Protein AF-A0A8I1PBJ4-F1 (afdb_monomer_lite)

pLDDT: mean 85.83, std 11.53, range [55.75, 97.12]

Structure (mmCIF, N/CA/C/O backbone):
data_AF-A0A8I1PBJ4-F1
#
_entry.id   AF-A0A8I1PBJ4-F1
#
loop_
_atom_site.group_PDB
_atom_site.id
_atom_site.type_symbol
_atom_site.label_atom_id
_atom_site.label_alt_id
_atom_site.label_comp_id
_atom_site.label_asym_id
_atom_site.label_entity_id
_atom_site.label_seq_id
_atom_site.pdbx_PDB_ins_code
_atom_site.Cartn_x
_atom_site.Cartn_y
_atom_site.Cartn_z
_atom_site.occupancy
_atom_site.B_iso_or_equiv
_atom_site.auth_seq_id
_atom_site.auth_comp_id
_atom_site.auth_asym_id
_atom_site.auth_atom_id
_atom_site.pdbx_PDB_model_num
ATOM 1 N N . MET A 1 1 ? -22.213 17.635 -6.013 1.00 62.44 1 MET A N 1
ATOM 2 C CA . MET A 1 1 ? -21.079 17.381 -6.930 1.00 62.44 1 MET A CA 1
ATOM 3 C C . MET A 1 1 ? -20.216 16.307 -6.299 1.00 62.44 1 MET A C 1
ATOM 5 O O . MET A 1 1 ? -19.873 16.458 -5.136 1.00 62.44 1 MET A O 1
ATOM 9 N N . THR A 1 2 ? -19.925 15.228 -7.024 1.00 83.88 2 THR A N 1
ATOM 10 C CA . THR A 1 2 ? -19.147 14.084 -6.520 1.00 83.88 2 THR A CA 1
ATOM 11 C C . THR A 1 2 ? -17.735 14.156 -7.092 1.00 83.88 2 THR A C 1
ATOM 13 O O . THR A 1 2 ? -17.580 14.308 -8.302 1.00 83.88 2 THR A O 1
ATOM 16 N N . VAL A 1 3 ? -16.714 14.069 -6.239 1.00 83.19 3 VAL A N 1
ATOM 17 C CA . VAL A 1 3 ? -15.308 13.964 -6.660 1.00 83.19 3 VAL A CA 1
ATOM 18 C C . VAL A 1 3 ? -14.997 12.499 -6.958 1.00 83.19 3 VAL A C 1
ATOM 20 O O . VAL A 1 3 ? -15.504 11.609 -6.277 1.00 83.19 3 VAL A O 1
ATOM 23 N N . ARG A 1 4 ? -14.184 12.240 -7.986 1.00 81.06 4 ARG A N 1
ATOM 24 C CA . ARG A 1 4 ? -13.691 10.899 -8.309 1.00 81.06 4 ARG A CA 1
ATOM 25 C C . ARG A 1 4 ? -12.176 10.893 -8.321 1.00 81.06 4 ARG A C 1
ATOM 27 O O . ARG A 1 4 ? -11.549 11.832 -8.805 1.00 81.06 4 ARG A O 1
ATOM 34 N N . PHE A 1 5 ? -11.624 9.797 -7.831 1.00 80.62 5 PHE A N 1
ATOM 35 C CA . PHE A 1 5 ? -10.217 9.494 -7.971 1.00 80.62 5 PHE A CA 1
ATOM 36 C C . PHE A 1 5 ? -9.898 9.127 -9.423 1.00 80.62 5 PHE A C 1
ATOM 38 O O . PHE A 1 5 ? -10.645 8.354 -10.028 1.00 80.62 5 PHE A O 1
ATOM 45 N N . LYS A 1 6 ? -8.837 9.712 -9.988 1.00 80.81 6 LYS A N 1
ATOM 46 C CA . LYS A 1 6 ? -8.418 9.441 -11.370 1.00 80.81 6 LYS A CA 1
ATOM 47 C C . LYS A 1 6 ? -7.199 8.531 -11.420 1.00 80.81 6 LYS A C 1
ATOM 49 O O . LYS A 1 6 ? -7.276 7.487 -12.052 1.00 80.81 6 LYS A O 1
ATOM 54 N N . ASP A 1 7 ? -6.115 8.937 -10.762 1.00 79.88 7 ASP A N 1
ATOM 55 C CA . ASP A 1 7 ? -4.820 8.264 -10.821 1.00 79.88 7 ASP A CA 1
ATOM 56 C C . ASP A 1 7 ? -4.149 8.288 -9.438 1.00 79.88 7 ASP A C 1
ATOM 58 O O . ASP A 1 7 ? -4.170 9.318 -8.757 1.00 79.88 7 ASP A O 1
ATOM 62 N N . LEU A 1 8 ? -3.529 7.165 -9.061 1.00 82.44 8 LEU A N 1
ATOM 63 C CA . LEU A 1 8 ? -2.542 7.076 -7.984 1.00 82.44 8 LEU A CA 1
ATOM 64 C C . LEU A 1 8 ? -1.187 7.464 -8.559 1.00 82.44 8 LEU A C 1
ATOM 66 O O . LEU A 1 8 ? -0.680 6.808 -9.466 1.00 82.44 8 LEU A O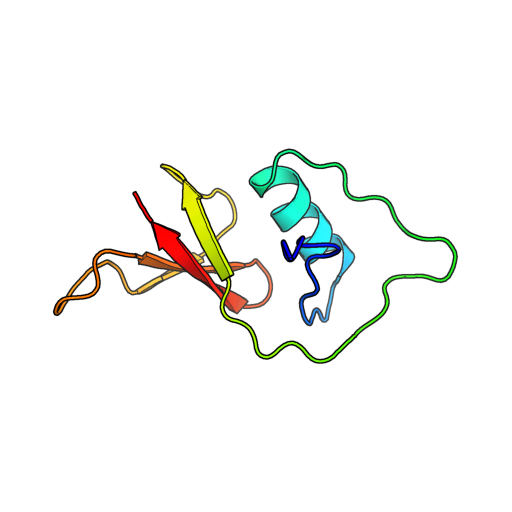 1
ATOM 70 N N . CYS A 1 9 ? -0.609 8.528 -8.021 1.00 81.56 9 CYS A N 1
ATOM 71 C CA . CYS A 1 9 ? 0.754 8.916 -8.321 1.00 81.56 9 CYS A CA 1
ATOM 72 C C . CYS A 1 9 ? 1.599 8.668 -7.070 1.00 81.56 9 CYS A C 1
ATOM 74 O O . CYS A 1 9 ? 1.156 8.945 -5.958 1.00 81.56 9 CYS A O 1
ATOM 76 N N . ALA A 1 10 ? 2.815 8.170 -7.262 1.00 83.12 10 ALA A N 1
ATOM 77 C CA . ALA A 1 10 ? 3.808 8.023 -6.209 1.00 83.12 10 ALA A CA 1
ATOM 78 C C . ALA A 1 10 ? 5.170 8.450 -6.756 1.00 83.12 10 ALA A C 1
ATOM 80 O O . ALA A 1 10 ? 5.458 8.251 -7.941 1.00 83.12 10 ALA A O 1
ATOM 81 N N . ASP A 1 11 ? 5.993 9.042 -5.897 1.00 84.25 11 ASP A N 1
ATOM 82 C CA . ASP A 1 11 ? 7.383 9.310 -6.235 1.00 84.25 11 ASP A CA 1
ATOM 83 C C . ASP A 1 11 ? 8.171 7.997 -6.201 1.00 84.25 11 ASP A C 1
ATOM 85 O O . ASP A 1 11 ? 8.028 7.178 -5.292 1.00 84.25 11 ASP A O 1
ATOM 89 N N . ALA A 1 12 ? 8.974 7.768 -7.237 1.00 86.62 12 ALA A N 1
ATOM 90 C CA . ALA A 1 12 ? 9.661 6.501 -7.424 1.00 86.62 12 ALA A CA 1
ATOM 91 C C . ALA A 1 12 ? 10.983 6.697 -8.168 1.00 86.62 12 ALA A C 1
ATOM 93 O O . ALA A 1 12 ? 11.022 7.277 -9.255 1.00 86.62 12 ALA A O 1
ATOM 94 N N . ALA A 1 13 ? 12.066 6.167 -7.600 1.00 88.75 13 ALA A N 1
ATOM 95 C CA . ALA A 1 13 ? 13.346 6.034 -8.292 1.00 88.75 13 ALA A CA 1
ATOM 96 C C . ALA A 1 13 ? 13.341 4.849 -9.278 1.00 88.75 13 ALA A C 1
ATOM 98 O O . ALA A 1 13 ? 14.083 4.850 -10.254 1.00 88.75 13 ALA A O 1
ATOM 99 N N . ASP A 1 14 ? 12.492 3.849 -9.025 1.00 89.31 14 ASP A N 1
ATOM 100 C CA . ASP A 1 14 ? 12.222 2.707 -9.901 1.00 89.31 14 ASP A CA 1
ATOM 101 C C . ASP A 1 14 ? 10.701 2.580 -10.039 1.00 89.31 14 ASP A C 1
ATOM 103 O O . ASP A 1 14 ? 10.048 1.859 -9.273 1.00 89.31 14 ASP A O 1
ATOM 107 N N . PRO A 1 15 ? 10.100 3.318 -10.987 1.00 87.75 15 PRO A N 1
ATOM 108 C CA . PRO A 1 15 ? 8.654 3.378 -11.056 1.00 87.75 15 PRO A CA 1
ATOM 109 C C . PRO A 1 15 ? 8.043 2.091 -11.620 1.00 87.75 15 PRO A C 1
ATOM 111 O O . PRO A 1 15 ? 6.856 1.869 -11.416 1.00 87.75 15 PRO A O 1
ATOM 114 N N . ALA A 1 16 ? 8.821 1.210 -12.263 1.00 88.56 16 ALA A N 1
ATOM 115 C CA . ALA A 1 16 ? 8.332 -0.108 -12.667 1.00 88.56 16 ALA A CA 1
ATOM 116 C C . ALA A 1 16 ? 8.094 -0.996 -11.439 1.00 88.56 16 ALA A C 1
ATOM 118 O O . ALA A 1 16 ? 7.043 -1.627 -11.324 1.00 88.56 16 ALA A O 1
ATOM 119 N N . ARG A 1 17 ? 9.034 -0.986 -10.484 1.00 91.31 17 ARG A N 1
ATOM 120 C CA . ARG A 1 17 ? 8.900 -1.719 -9.220 1.00 91.31 17 ARG A CA 1
ATOM 121 C C . ARG A 1 17 ? 7.740 -1.205 -8.367 1.00 91.31 17 ARG A C 1
ATOM 123 O O . ARG A 1 17 ? 6.995 -2.008 -7.811 1.00 91.31 17 ARG A O 1
ATOM 130 N N . VAL A 1 18 ? 7.578 0.114 -8.275 1.00 91.75 18 VAL A N 1
ATOM 131 C CA . VAL A 1 18 ? 6.468 0.731 -7.529 1.00 91.75 18 VAL A CA 1
ATOM 132 C C . VAL A 1 18 ? 5.130 0.466 -8.221 1.00 91.75 18 VAL A C 1
ATOM 134 O O . VAL A 1 18 ? 4.168 0.087 -7.558 1.00 91.75 18 VAL A O 1
ATOM 137 N N . ALA A 1 19 ? 5.065 0.586 -9.551 1.00 90.94 19 ALA A N 1
ATOM 138 C CA . ALA A 1 19 ? 3.844 0.307 -10.303 1.00 90.94 19 ALA A CA 1
ATOM 139 C C . ALA A 1 19 ? 3.395 -1.152 -10.167 1.00 90.94 19 ALA A C 1
ATOM 141 O O . ALA A 1 19 ? 2.205 -1.385 -9.985 1.00 90.94 19 ALA A O 1
ATOM 142 N N . ALA A 1 20 ? 4.319 -2.117 -10.214 1.00 91.81 20 ALA A N 1
ATOM 143 C CA . ALA A 1 20 ? 3.995 -3.530 -10.021 1.00 91.81 20 ALA A CA 1
ATOM 144 C C . ALA A 1 20 ? 3.388 -3.790 -8.633 1.00 91.81 20 ALA A C 1
ATOM 146 O O . ALA A 1 20 ? 2.317 -4.378 -8.540 1.00 91.81 20 ALA A O 1
ATOM 147 N N . PHE A 1 21 ? 4.009 -3.261 -7.573 1.00 94.88 21 PHE A N 1
ATOM 148 C CA . PHE A 1 21 ? 3.492 -3.386 -6.207 1.00 94.88 21 PHE A CA 1
ATOM 149 C C . PHE A 1 21 ? 2.064 -2.837 -6.065 1.00 94.88 21 PHE A C 1
ATOM 151 O O . PHE A 1 21 ? 1.181 -3.522 -5.553 1.00 94.88 21 PHE A O 1
ATOM 158 N N . TRP A 1 22 ? 1.821 -1.611 -6.536 1.00 93.62 22 TRP A N 1
ATOM 159 C CA . TRP A 1 22 ? 0.496 -0.998 -6.425 1.00 93.62 22 TRP A CA 1
ATOM 160 C C . TRP A 1 22 ? -0.535 -1.650 -7.348 1.00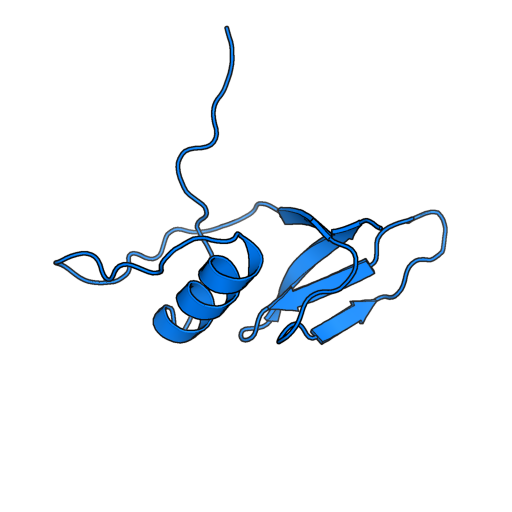 93.62 22 TRP A C 1
ATOM 162 O O . TRP A 1 22 ? -1.710 -1.696 -6.996 1.00 93.62 22 TRP A O 1
ATOM 172 N N . ALA A 1 23 ? -0.123 -2.167 -8.507 1.00 92.56 23 ALA A N 1
ATOM 173 C CA . ALA A 1 23 ? -1.006 -2.919 -9.389 1.00 92.56 23 ALA A CA 1
ATOM 174 C C . ALA A 1 23 ? -1.475 -4.217 -8.723 1.00 92.56 23 ALA A C 1
ATOM 176 O O . ALA A 1 23 ? -2.681 -4.441 -8.640 1.00 92.56 23 ALA A O 1
ATOM 177 N N . ASP A 1 24 ? -0.551 -4.997 -8.160 1.00 93.06 24 ASP A N 1
ATOM 178 C CA . ASP A 1 24 ? -0.878 -6.235 -7.451 1.00 93.06 24 ASP A CA 1
ATOM 179 C C . ASP A 1 24 ? -1.789 -5.960 -6.245 1.00 93.06 24 ASP A C 1
ATOM 181 O O . ASP A 1 24 ? -2.832 -6.598 -6.095 1.00 93.06 24 ASP A O 1
ATOM 185 N N . LEU A 1 25 ? -1.458 -4.950 -5.429 1.00 93.44 25 LEU A N 1
ATOM 186 C CA . LEU A 1 25 ? -2.242 -4.578 -4.248 1.00 93.44 25 LEU A CA 1
ATOM 187 C C . LEU A 1 25 ? -3.666 -4.114 -4.593 1.00 93.44 25 LEU A C 1
ATOM 189 O O . LEU A 1 25 ? -4.617 -4.442 -3.886 1.00 93.44 25 LEU A O 1
ATOM 193 N N . LEU A 1 26 ? -3.828 -3.338 -5.665 1.00 91.06 26 LEU A N 1
ATOM 194 C CA . LEU A 1 26 ? -5.118 -2.758 -6.051 1.00 91.06 26 LEU A CA 1
ATOM 195 C C . LEU A 1 26 ? -5.922 -3.654 -7.008 1.00 91.06 26 LEU A C 1
ATOM 197 O O . LEU A 1 26 ? -7.012 -3.262 -7.429 1.00 91.06 26 LEU A O 1
ATOM 201 N N . GLY A 1 27 ? -5.405 -4.832 -7.373 1.00 90.38 27 GLY A N 1
ATOM 202 C CA . GLY A 1 27 ? -6.027 -5.711 -8.367 1.00 90.38 27 GLY A CA 1
ATOM 203 C C . GLY A 1 27 ? -6.078 -5.088 -9.767 1.00 90.38 27 GLY A C 1
ATOM 204 O O . GLY A 1 27 ? -7.038 -5.291 -10.512 1.00 90.38 27 GLY A O 1
ATOM 205 N N . LEU A 1 28 ? -5.072 -4.283 -10.107 1.00 90.44 28 LEU A N 1
ATOM 206 C CA . LEU A 1 28 ? -4.912 -3.601 -11.389 1.00 90.44 28 LEU A CA 1
ATOM 207 C C . LEU A 1 28 ? -3.778 -4.237 -12.203 1.00 90.44 28 LEU A C 1
ATOM 209 O O . LEU A 1 28 ? -3.040 -5.092 -11.728 1.00 90.44 28 LEU A O 1
ATOM 213 N N . VAL A 1 29 ? -3.622 -3.790 -13.449 1.00 86.69 29 VAL A N 1
ATOM 214 C CA . VAL A 1 29 ? -2.483 -4.151 -14.300 1.00 86.69 29 VAL A CA 1
ATOM 215 C C . VAL A 1 29 ? -1.615 -2.915 -14.495 1.00 86.69 29 VAL A C 1
ATOM 217 O O . VAL A 1 29 ? -2.107 -1.862 -14.902 1.00 86.69 29 VAL A O 1
ATOM 220 N N . ALA A 1 30 ? -0.320 -3.039 -14.205 1.00 86.62 30 ALA A N 1
ATOM 221 C CA . ALA A 1 30 ? 0.644 -1.987 -14.491 1.00 86.62 30 ALA A CA 1
ATOM 222 C C . ALA A 1 30 ? 0.897 -1.919 -16.004 1.00 86.62 30 ALA A C 1
ATOM 224 O O . ALA A 1 30 ? 1.583 -2.767 -16.572 1.00 86.62 30 ALA A O 1
ATOM 225 N N . GLU A 1 31 ? 0.355 -0.894 -16.658 1.00 82.06 31 GLU A N 1
ATOM 226 C CA . GLU A 1 31 ? 0.627 -0.617 -18.067 1.00 82.06 31 GLU A CA 1
ATOM 227 C C . GLU A 1 31 ? 1.717 0.456 -18.195 1.00 82.06 31 GLU A C 1
ATOM 229 O O . GLU A 1 31 ? 1.528 1.595 -17.743 1.00 82.06 31 GLU A O 1
ATOM 234 N N . PRO A 1 32 ? 2.859 0.150 -18.836 1.00 75.44 32 PRO A N 1
ATOM 235 C CA . PRO A 1 32 ? 3.801 1.178 -19.247 1.00 75.44 32 PRO A CA 1
ATOM 236 C C . PRO A 1 32 ? 3.093 2.138 -20.204 1.00 75.44 32 PRO A C 1
ATOM 238 O O . PRO A 1 32 ? 2.518 1.715 -21.204 1.00 75.44 32 PRO A O 1
ATOM 241 N N . ARG A 1 33 ? 3.128 3.443 -19.926 1.00 68.94 33 ARG A N 1
ATOM 242 C CA . ARG A 1 33 ? 2.642 4.428 -20.898 1.00 68.94 33 ARG A CA 1
ATOM 243 C C . ARG A 1 33 ? 3.735 4.706 -21.922 1.00 68.94 33 ARG A C 1
ATOM 245 O O . ARG A 1 33 ? 4.887 4.930 -21.548 1.00 68.94 33 ARG A O 1
ATOM 252 N N . ASP A 1 34 ? 3.361 4.757 -23.198 1.00 61.56 34 ASP A N 1
ATOM 253 C CA . ASP A 1 34 ? 4.233 5.271 -24.254 1.00 61.56 34 ASP A CA 1
ATOM 254 C C . ASP A 1 34 ? 4.699 6.690 -23.879 1.00 61.56 34 ASP A C 1
ATOM 256 O O . ASP A 1 34 ? 3.889 7.570 -23.578 1.00 61.56 34 ASP A O 1
ATOM 260 N N . GLY A 1 35 ? 6.018 6.895 -23.826 1.00 64.50 35 GLY A N 1
ATOM 261 C CA . GLY A 1 35 ? 6.642 8.111 -23.284 1.00 64.50 35 GLY A CA 1
ATOM 262 C C . GLY A 1 35 ? 7.178 7.987 -21.851 1.00 64.50 35 GLY A C 1
ATOM 263 O O . GLY A 1 35 ? 7.764 8.942 -21.346 1.00 64.50 35 GLY A O 1
ATOM 264 N N . GLY A 1 36 ? 7.038 6.817 -21.221 1.00 60.72 36 GLY A N 1
ATOM 265 C CA . GLY A 1 36 ? 7.624 6.503 -19.921 1.00 60.72 36 GLY A CA 1
ATOM 266 C C . GLY A 1 36 ? 6.774 6.929 -18.722 1.00 60.72 36 GLY A C 1
ATOM 267 O O . GLY A 1 36 ? 5.699 7.523 -18.835 1.00 60.72 36 GLY A O 1
ATOM 268 N N . LEU A 1 37 ? 7.274 6.581 -17.539 1.00 62.59 37 LEU A N 1
ATOM 269 C CA . LEU A 1 37 ? 6.669 6.914 -16.251 1.00 62.59 37 LEU A CA 1
ATOM 270 C C . LEU A 1 37 ? 6.892 8.408 -15.980 1.00 62.59 37 LEU A C 1
ATOM 272 O O . LEU A 1 37 ? 8.006 8.909 -16.126 1.00 62.59 37 LEU A O 1
ATOM 276 N N . ARG A 1 38 ? 5.826 9.135 -15.625 1.00 60.56 38 ARG A N 1
ATOM 277 C CA . ARG A 1 38 ? 5.904 10.569 -15.308 1.00 60.56 38 ARG A CA 1
ATOM 278 C C . ARG A 1 38 ? 5.938 10.766 -13.801 1.00 60.56 38 ARG A C 1
ATOM 280 O O . ARG A 1 38 ? 4.999 10.365 -13.121 1.00 60.56 38 ARG A O 1
ATOM 287 N N . SER A 1 39 ? 6.976 11.436 -13.312 1.00 57.47 39 SER A N 1
ATOM 288 C CA . SER A 1 39 ? 7.056 11.890 -11.924 1.00 57.47 39 SER A CA 1
ATOM 289 C C . SER A 1 39 ? 6.188 13.131 -11.726 1.00 57.47 39 SER A C 1
ATOM 291 O O . SER A 1 39 ? 6.266 14.090 -12.497 1.00 57.47 39 SER A O 1
ATOM 293 N N . VAL A 1 40 ? 5.369 13.112 -10.681 1.00 59.56 40 VAL A N 1
ATOM 294 C CA . VAL A 1 40 ? 4.660 14.280 -10.156 1.00 59.56 40 VAL A CA 1
ATOM 295 C C . VAL A 1 40 ? 4.820 14.257 -8.640 1.00 59.56 40 VAL A C 1
ATOM 297 O O . VAL A 1 40 ? 4.704 13.190 -8.045 1.00 59.56 40 VAL A O 1
ATOM 300 N N . GLU A 1 41 ? 5.076 15.418 -8.032 1.00 55.75 41 GLU A N 1
ATOM 301 C CA . GLU A 1 41 ? 5.246 15.528 -6.577 1.00 55.75 41 GLU A CA 1
ATOM 302 C C . GLU A 1 41 ? 3.989 15.018 -5.858 1.00 55.75 41 GLU A C 1
ATOM 304 O O . GLU A 1 41 ? 2.890 15.541 -6.078 1.00 55.75 41 GLU A O 1
ATOM 309 N N . ASN A 1 42 ? 4.152 14.027 -4.976 1.00 56.06 42 ASN A N 1
ATOM 310 C CA . ASN A 1 42 ? 3.075 13.556 -4.109 1.00 56.06 42 ASN A CA 1
ATOM 311 C C . ASN A 1 42 ? 3.227 14.057 -2.676 1.00 56.06 42 ASN A C 1
ATOM 313 O O . ASN A 1 42 ? 4.292 14.001 -2.075 1.00 56.06 42 ASN A O 1
ATOM 317 N N . ARG A 1 43 ? 2.114 14.528 -2.104 1.00 61.69 43 ARG A N 1
ATOM 318 C CA . ARG A 1 43 ? 2.005 14.947 -0.693 1.00 61.69 43 ARG A CA 1
ATOM 319 C C . ARG A 1 43 ? 0.827 14.301 0.038 1.00 61.69 43 ARG A C 1
ATOM 321 O O . ARG A 1 43 ? 0.430 14.771 1.101 1.00 61.69 43 ARG A O 1
ATOM 328 N N . TRP A 1 44 ? 0.244 13.258 -0.545 1.00 72.62 44 TRP A N 1
ATOM 329 C CA . TRP A 1 44 ? -0.931 12.586 -0.000 1.00 72.62 44 TRP A CA 1
ATOM 330 C C . TRP A 1 44 ? -0.519 11.273 0.649 1.00 72.62 44 TRP A C 1
ATOM 332 O O . TRP A 1 44 ? 0.269 10.517 0.089 1.00 72.62 44 TRP A O 1
ATOM 342 N N . HIS A 1 45 ? -1.055 11.034 1.840 1.00 76.19 45 HIS A N 1
ATOM 343 C CA . HIS A 1 45 ? -0.936 9.758 2.521 1.00 76.19 45 HIS A CA 1
ATOM 344 C C . HIS A 1 45 ? -2.083 8.860 2.057 1.00 76.19 45 HIS A C 1
ATOM 346 O O . HIS A 1 45 ? -3.239 9.285 2.084 1.00 76.19 45 HIS A O 1
ATOM 352 N N . TRP A 1 46 ? -1.754 7.659 1.591 1.00 88.00 46 TRP A N 1
ATOM 353 C CA . TRP A 1 46 ? -2.731 6.704 1.079 1.00 88.00 46 TRP A CA 1
ATOM 354 C C . TRP A 1 46 ? -3.217 5.796 2.200 1.00 88.00 46 TRP A C 1
ATOM 356 O O . TRP A 1 46 ? -2.406 5.237 2.934 1.00 88.00 46 TRP A O 1
ATOM 366 N N . ASP A 1 47 ? -4.531 5.627 2.294 1.00 91.12 47 ASP A N 1
ATOM 367 C CA . ASP A 1 47 ? -5.162 4.673 3.199 1.00 91.12 47 ASP A CA 1
ATOM 368 C C . ASP A 1 47 ? -5.672 3.482 2.375 1.00 91.12 47 ASP A C 1
ATOM 370 O O . ASP A 1 47 ? -6.341 3.671 1.355 1.00 91.12 47 ASP A O 1
ATOM 374 N N . VAL A 1 48 ? -5.347 2.261 2.803 1.00 92.00 48 VAL A N 1
ATOM 375 C CA . VAL A 1 48 ? -5.807 1.014 2.179 1.00 92.00 48 VAL A CA 1
ATOM 376 C C . VAL A 1 48 ? -6.498 0.124 3.208 1.00 92.00 48 VAL A C 1
ATOM 378 O O . VAL A 1 48 ? -5.964 -0.104 4.293 1.00 92.00 48 VAL A O 1
ATOM 381 N N . ASP A 1 49 ? -7.666 -0.407 2.859 1.00 93.00 49 ASP A N 1
ATOM 382 C CA . ASP A 1 49 ? -8.358 -1.448 3.626 1.00 93.00 49 ASP A CA 1
ATOM 383 C C . ASP A 1 49 ? -7.943 -2.815 3.069 1.00 93.00 49 ASP A C 1
ATOM 385 O O . ASP A 1 49 ? -8.300 -3.170 1.944 1.00 93.00 49 ASP A O 1
ATOM 389 N N . ALA A 1 50 ? -7.144 -3.572 3.821 1.00 91.25 50 ALA A N 1
ATOM 390 C CA . ALA A 1 50 ? -6.633 -4.869 3.376 1.00 91.25 50 ALA A CA 1
ATOM 391 C C . ALA A 1 50 ? -6.237 -5.729 4.572 1.00 91.25 50 ALA A C 1
ATOM 393 O O . ALA A 1 50 ? -5.587 -5.219 5.469 1.00 91.25 50 ALA A O 1
ATOM 394 N N . ALA A 1 51 ? -6.523 -7.036 4.565 1.00 89.75 51 ALA A N 1
ATOM 395 C CA . ALA A 1 51 ? -6.151 -7.938 5.664 1.00 89.75 51 ALA A CA 1
ATOM 396 C C . ALA A 1 51 ? -4.621 -8.096 5.825 1.00 89.75 51 ALA A C 1
ATOM 398 O O . ALA A 1 51 ? -4.099 -8.122 6.944 1.00 89.75 51 ALA A O 1
ATOM 399 N N . GLU A 1 52 ? -3.914 -8.180 4.699 1.00 89.44 52 GLU A N 1
ATOM 400 C CA . GLU A 1 52 ? -2.460 -8.289 4.584 1.00 89.44 52 GLU A CA 1
ATOM 401 C C . GLU A 1 52 ? -2.002 -7.564 3.311 1.00 89.44 52 GLU A C 1
ATOM 403 O O . GLU A 1 52 ? -2.783 -7.401 2.373 1.00 89.44 52 GLU A O 1
ATOM 408 N N . VAL A 1 53 ? -0.742 -7.122 3.286 1.00 94.94 53 VAL A N 1
ATOM 409 C CA . VAL A 1 53 ? -0.132 -6.467 2.120 1.00 94.94 53 VAL A CA 1
ATOM 410 C C . VAL A 1 53 ? 1.232 -7.092 1.863 1.00 94.94 53 VAL A C 1
ATOM 412 O O . VAL A 1 53 ? 2.201 -6.817 2.573 1.00 94.94 53 VAL A O 1
ATOM 415 N N . GLU A 1 54 ? 1.302 -7.959 0.859 1.00 94.44 54 GLU A N 1
ATOM 416 C CA . GLU A 1 54 ? 2.548 -8.598 0.444 1.00 94.44 54 GLU A CA 1
ATOM 417 C C . GLU A 1 54 ? 3.510 -7.576 -0.186 1.00 94.44 54 GLU A C 1
ATOM 419 O O . GLU A 1 54 ? 3.095 -6.619 -0.834 1.00 94.44 54 GLU A O 1
ATOM 424 N N . GLY A 1 55 ? 4.816 -7.747 0.032 1.00 94.25 55 GLY A N 1
ATOM 425 C CA . GLY A 1 55 ? 5.845 -6.868 -0.538 1.00 94.25 55 GLY A CA 1
ATOM 426 C C . GLY A 1 55 ? 5.989 -5.500 0.144 1.00 94.25 55 GLY A C 1
ATOM 427 O O . GLY A 1 55 ? 6.937 -4.776 -0.166 1.00 94.25 5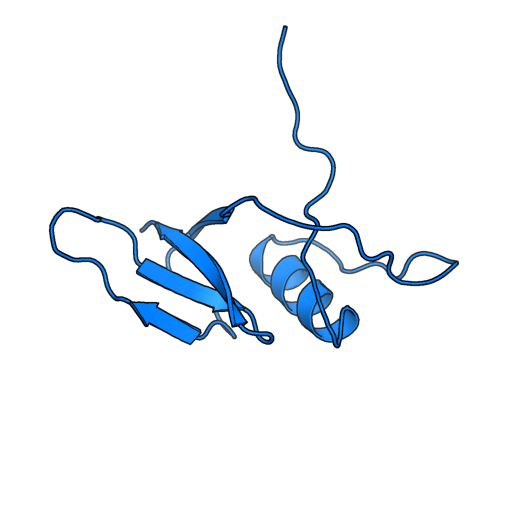5 GLY A O 1
ATOM 428 N N . ALA A 1 56 ? 5.115 -5.165 1.097 1.00 96.19 56 ALA A N 1
ATOM 429 C CA . ALA A 1 56 ? 5.230 -3.969 1.922 1.00 96.19 56 ALA A CA 1
ATOM 430 C C . ALA A 1 56 ? 6.015 -4.228 3.216 1.00 96.19 56 ALA A C 1
ATOM 432 O O . ALA A 1 56 ? 6.003 -5.319 3.785 1.00 96.19 56 ALA A O 1
ATOM 433 N N . THR A 1 57 ? 6.685 -3.190 3.714 1.00 97.12 57 THR A N 1
ATOM 434 C CA . THR A 1 57 ? 7.416 -3.228 4.987 1.00 97.12 57 THR A CA 1
ATOM 435 C C . THR A 1 57 ? 6.591 -2.571 6.085 1.00 97.12 57 THR A C 1
ATOM 437 O O . THR A 1 57 ? 6.213 -1.411 5.958 1.00 97.12 57 THR A O 1
ATOM 440 N N . THR A 1 58 ? 6.349 -3.260 7.200 1.00 96.38 58 THR A N 1
ATOM 441 C CA . THR A 1 58 ? 5.726 -2.631 8.377 1.00 96.38 58 THR A CA 1
ATOM 442 C C . THR A 1 58 ? 6.700 -1.654 9.027 1.00 96.38 58 THR A C 1
ATOM 444 O O . THR A 1 58 ? 7.732 -2.062 9.556 1.00 96.38 58 THR A O 1
ATOM 447 N N . LEU A 1 59 ? 6.352 -0.367 9.033 1.00 95.44 59 LEU A N 1
ATOM 448 C CA . LEU A 1 59 ? 7.126 0.674 9.708 1.00 95.44 59 LEU A CA 1
ATOM 449 C C . LEU A 1 59 ? 6.662 0.864 11.149 1.00 95.44 59 LEU A C 1
ATOM 451 O O . LEU A 1 59 ? 7.478 1.008 12.059 1.00 95.44 59 LEU A O 1
ATOM 455 N N . ARG A 1 60 ? 5.340 0.898 11.365 1.00 95.50 60 ARG A N 1
ATOM 456 C CA . ARG A 1 60 ? 4.746 1.115 12.690 1.00 95.50 60 ARG A CA 1
ATOM 457 C C . ARG A 1 60 ? 3.479 0.273 12.862 1.00 95.50 60 ARG A C 1
ATOM 459 O O . ARG A 1 60 ? 2.542 0.462 12.087 1.00 95.50 60 ARG A O 1
ATOM 466 N N . PRO A 1 61 ? 3.407 -0.607 13.878 1.00 94.75 61 PRO A N 1
ATOM 467 C CA . PRO A 1 61 ? 2.173 -1.317 14.197 1.00 94.75 61 PRO A CA 1
ATOM 468 C C . PRO A 1 61 ? 1.110 -0.361 14.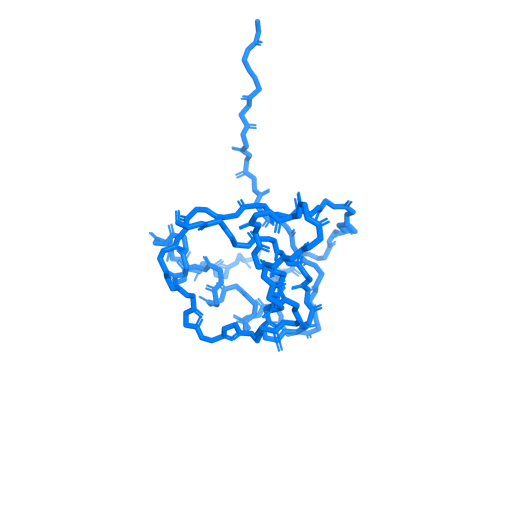776 1.00 94.75 61 PRO A C 1
ATOM 470 O O . PRO A 1 61 ? 1.451 0.750 15.209 1.00 94.75 61 PRO A O 1
ATOM 473 N N . PRO A 1 62 ? -0.165 -0.790 14.837 1.00 94.94 62 PRO A N 1
ATOM 474 C CA . PRO A 1 62 ? -1.223 -0.036 15.499 1.00 94.94 62 PRO A CA 1
ATOM 475 C C . PRO A 1 62 ? -0.870 0.270 16.959 1.00 94.94 62 PRO A C 1
ATOM 477 O O . PRO A 1 62 ? -0.263 -0.545 17.656 1.00 94.94 62 PRO A O 1
ATOM 480 N N . GLY A 1 63 ? -1.253 1.450 17.447 1.00 92.69 63 GLY A N 1
ATOM 481 C CA . GLY A 1 63 ? -0.950 1.851 18.821 1.00 92.69 63 GLY A CA 1
ATOM 482 C C . GLY A 1 63 ? -1.214 3.322 19.125 1.00 92.69 63 GLY A C 1
ATOM 483 O O . GLY A 1 63 ? -1.342 4.147 18.223 1.00 92.69 63 GLY A O 1
ATOM 484 N N . ALA A 1 64 ? -1.293 3.657 20.419 1.00 89.56 64 ALA A N 1
ATOM 485 C CA . ALA A 1 64 ? -1.530 5.015 20.931 1.00 89.56 64 ALA A CA 1
ATOM 486 C C . ALA A 1 64 ? -2.673 5.759 20.204 1.00 89.56 64 ALA A C 1
ATOM 488 O O . ALA A 1 64 ? -2.497 6.877 19.722 1.00 89.56 64 ALA A O 1
ATOM 489 N N . GLY A 1 65 ? -3.831 5.099 20.090 1.00 90.69 65 GLY A N 1
ATOM 490 C CA . GLY A 1 65 ? -5.033 5.666 19.470 1.00 90.69 65 GLY A CA 1
ATOM 491 C C . GLY A 1 65 ? -5.049 5.666 17.936 1.00 90.69 65 GLY A C 1
ATOM 492 O O . GLY A 1 65 ? -6.009 6.166 17.363 1.00 90.69 65 GLY A O 1
ATOM 493 N N . ARG A 1 66 ? -4.033 5.104 17.265 1.00 92.44 66 ARG A N 1
ATOM 494 C CA . ARG A 1 66 ? -4.014 4.897 15.807 1.00 92.44 66 ARG A CA 1
ATOM 495 C C . ARG A 1 66 ? -4.376 3.438 15.500 1.00 92.44 66 ARG A C 1
ATOM 497 O O . ARG A 1 66 ? -3.554 2.565 15.792 1.00 92.44 66 ARG A O 1
ATOM 504 N N . PRO A 1 67 ? -5.581 3.150 14.977 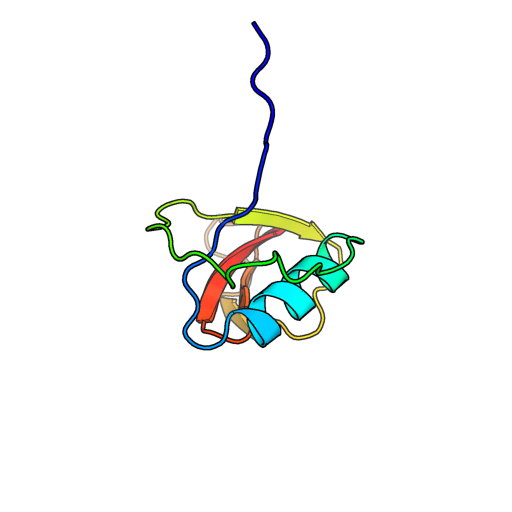1.00 92.12 67 PRO A N 1
ATOM 505 C CA . PRO A 1 67 ? -6.022 1.781 14.699 1.00 92.12 67 PRO A CA 1
ATOM 506 C C . PRO A 1 67 ? -5.382 1.150 13.450 1.00 92.12 67 PRO A C 1
ATOM 508 O O . PRO A 1 67 ? -5.542 -0.047 13.240 1.00 92.12 67 PRO A O 1
ATOM 511 N N . TRP A 1 68 ? -4.667 1.923 12.631 1.00 95.69 68 TRP A N 1
ATOM 512 C CA . TRP A 1 68 ? -4.014 1.451 11.406 1.00 95.69 68 TRP A CA 1
ATOM 513 C C . TRP A 1 68 ? -2.537 1.094 11.615 1.00 95.69 68 TRP A C 1
ATOM 515 O O . TRP A 1 68 ? -1.886 1.543 12.562 1.00 95.69 68 TRP A O 1
ATOM 525 N N . THR A 1 69 ? -1.997 0.310 10.685 1.00 96.00 69 THR A N 1
ATOM 526 C CA . THR A 1 69 ? -0.563 0.016 10.559 1.00 96.00 69 THR A CA 1
ATOM 527 C C . THR A 1 69 ? 0.050 0.982 9.553 1.00 96.00 69 THR A C 1
ATOM 529 O O . THR A 1 69 ? -0.495 1.141 8.468 1.00 96.00 69 THR A O 1
ATOM 532 N N . VAL A 1 70 ? 1.182 1.613 9.867 1.00 94.88 70 VAL A N 1
ATOM 533 C CA . VAL A 1 70 ? 1.950 2.357 8.856 1.00 94.88 70 VAL A CA 1
ATOM 534 C C . VAL A 1 70 ? 2.891 1.387 8.164 1.00 94.88 70 VAL A C 1
ATOM 536 O O . VAL A 1 70 ? 3.709 0.733 8.821 1.00 94.88 70 VAL A O 1
ATOM 539 N N . MET A 1 71 ? 2.775 1.311 6.847 1.00 96.25 71 MET A N 1
ATOM 540 C CA . MET A 1 71 ? 3.576 0.458 5.986 1.00 96.25 71 MET A CA 1
ATOM 541 C C . MET A 1 71 ? 4.332 1.304 4.962 1.00 96.25 71 MET A C 1
ATOM 543 O O . MET A 1 71 ? 3.994 2.461 4.727 1.00 96.25 71 MET A O 1
ATOM 547 N N . ALA A 1 72 ? 5.376 0.724 4.386 1.00 94.75 72 ALA A N 1
ATOM 548 C CA . ALA A 1 72 ? 6.155 1.286 3.298 1.00 94.75 72 ALA A CA 1
ATOM 549 C C . ALA A 1 72 ? 6.046 0.389 2.068 1.00 94.75 72 ALA A C 1
ATOM 551 O O . ALA A 1 72 ? 6.147 -0.836 2.184 1.00 94.75 72 ALA A O 1
ATOM 552 N N . ASP A 1 73 ? 5.894 1.003 0.899 1.00 94.75 73 ASP A N 1
ATOM 553 C CA . ASP A 1 73 ? 6.056 0.315 -0.379 1.00 94.75 73 ASP A CA 1
ATOM 554 C C . ASP A 1 73 ? 7.540 -0.081 -0.613 1.00 94.75 73 ASP A C 1
ATOM 556 O O . ASP A 1 73 ? 8.416 0.229 0.208 1.00 94.75 73 ASP A O 1
ATOM 560 N N . PRO A 1 74 ? 7.882 -0.752 -1.730 1.00 95.69 74 PRO A N 1
ATOM 561 C CA . PRO A 1 74 ? 9.256 -1.179 -2.000 1.00 95.69 74 PRO A CA 1
ATOM 562 C C . PRO A 1 74 ? 10.301 -0.056 -2.112 1.00 95.69 74 PRO A C 1
ATOM 564 O O . PRO A 1 74 ? 11.496 -0.358 -2.162 1.00 95.69 74 PRO A O 1
ATOM 567 N N . GLN A 1 75 ? 9.881 1.210 -2.196 1.00 92.50 75 GLN A N 1
ATOM 568 C CA . GLN A 1 75 ? 10.743 2.392 -2.251 1.00 92.50 75 GLN A CA 1
ATOM 569 C C . GLN A 1 75 ? 10.541 3.337 -1.059 1.00 92.50 75 GLN A C 1
ATOM 571 O O . GLN A 1 75 ? 10.977 4.484 -1.107 1.00 92.50 75 GLN A O 1
ATOM 576 N N . ALA A 1 76 ? 9.975 2.818 0.035 1.00 91.44 76 ALA A N 1
ATOM 577 C CA . ALA A 1 76 ? 9.765 3.515 1.298 1.00 91.44 76 ALA A CA 1
ATOM 578 C C . ALA A 1 76 ? 8.730 4.654 1.262 1.00 91.44 76 ALA A C 1
ATOM 580 O O . ALA A 1 76 ? 8.719 5.486 2.171 1.00 91.44 76 ALA A O 1
ATOM 581 N N . ASN A 1 77 ? 7.819 4.670 0.282 1.00 90.94 77 ASN A N 1
ATOM 582 C CA . ASN A 1 77 ? 6.650 5.545 0.358 1.00 90.94 77 ASN A CA 1
ATOM 583 C C . ASN A 1 77 ? 5.695 5.033 1.445 1.00 90.94 77 ASN A C 1
ATOM 585 O O . ASN A 1 77 ? 5.292 3.868 1.411 1.00 90.94 77 ASN A O 1
ATOM 589 N N . GLU A 1 78 ? 5.333 5.892 2.403 1.00 93.25 78 GLU A N 1
ATOM 590 C CA . GLU A 1 78 ? 4.448 5.519 3.514 1.00 93.25 78 GLU A CA 1
ATOM 591 C C . GLU A 1 78 ? 2.967 5.480 3.099 1.00 93.25 78 GLU A C 1
ATOM 593 O O . GLU A 1 78 ? 2.477 6.364 2.390 1.00 93.25 78 GLU A O 1
ATOM 598 N N . PHE A 1 79 ? 2.244 4.478 3.600 1.00 93.94 79 PHE A N 1
ATOM 599 C CA . PHE A 1 79 ? 0.788 4.364 3.511 1.00 93.94 79 PHE A CA 1
ATOM 600 C C . PHE A 1 79 ? 0.202 3.726 4.785 1.00 93.94 79 PHE A C 1
ATOM 602 O O . PHE A 1 79 ? 0.875 2.960 5.486 1.00 93.94 79 PHE A O 1
ATOM 609 N N . CYS A 1 80 ? -1.056 4.028 5.111 1.00 94.94 80 CYS A N 1
ATOM 610 C CA . CYS A 1 80 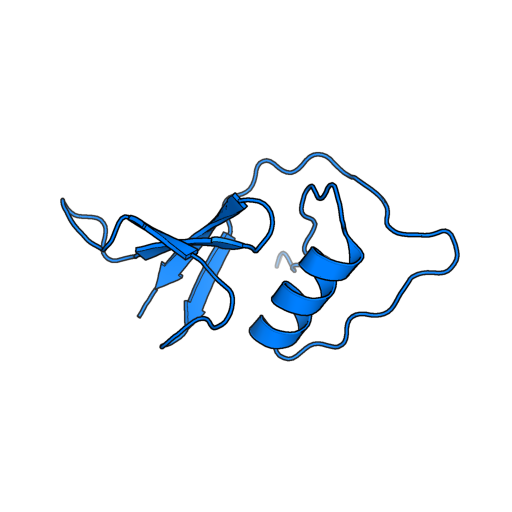? -1.785 3.363 6.188 1.00 94.94 80 CYS A CA 1
ATOM 611 C C . CYS A 1 80 ? -2.478 2.117 5.656 1.00 94.94 80 CYS A C 1
ATOM 613 O O . CYS A 1 80 ? -3.247 2.197 4.703 1.00 94.94 80 CYS A O 1
ATOM 615 N N . ARG A 1 81 ? -2.325 0.995 6.352 1.00 96.19 81 ARG A N 1
ATOM 616 C CA . ARG A 1 81 ? -3.183 -0.176 6.195 1.00 96.19 81 ARG A CA 1
ATOM 617 C C . ARG A 1 81 ? -4.165 -0.276 7.358 1.00 96.19 81 ARG A C 1
ATOM 619 O O . ARG A 1 81 ? -3.761 -0.314 8.525 1.00 96.19 81 ARG A O 1
ATOM 626 N N . PHE A 1 82 ? -5.442 -0.360 7.028 1.00 94.12 82 PHE A N 1
ATOM 627 C CA . PHE A 1 82 ? -6.546 -0.613 7.941 1.00 94.12 82 PHE A CA 1
ATOM 628 C C . PHE A 1 82 ? -6.956 -2.098 7.884 1.00 94.12 82 PHE A C 1
ATOM 630 O O . PHE A 1 82 ? -6.713 -2.742 6.857 1.00 94.12 82 PHE A O 1
ATOM 637 N N . PRO A 1 83 ? -7.471 -2.661 8.999 1.00 84.12 83 PRO A N 1
ATOM 638 C CA . PRO A 1 83 ? -7.889 -4.056 9.114 1.00 84.12 83 PRO A CA 1
ATOM 639 C C . PRO A 1 83 ? -8.720 -4.590 7.952 1.00 84.12 83 PRO A C 1
ATOM 641 O O . PRO A 1 83 ? -9.765 -3.977 7.654 1.00 84.12 83 PRO A O 1
#

Sequence (83 aa):
MTVRFKDLCADAADPARVAAFWADLLGLVAEPRDGGLRSVENRWHWDVDAAEVEGATTLRPPGAGRPWTVMADPQANEFCRFP

Secondary structure (DSSP, 8-state):
------------SSHHHHHHHHHHHHT---PPPTT-PPP----PPEEEE-S--TTPEEEE-SBTTB-SEEEE-TT--EEEEE-

Foldseek 3Di:
DDDDDDDDADDDPCVVQVLVQVCVLVVHDRDADDVGDDHDDDDDAAEEEDPDRPQKAFPAADDDPRQWTWIAHNRGDTHTYHD

Radius of gyration: 13.71 Å; chains: 1; bounding box: 34×26×45 Å